Protein AF-A0A101WUS3-F1 (afdb_monomer_lite)

pLDDT: mean 81.71, std 12.36, range [48.66, 95.81]

Sequence (138 aa):
MLINSLIIALIIYVPYNVIQNIRYGKRCEALIRSQGLKKALYLVTLMCVPAYKVFKKPNNYSVAQALGEDGFEPVIRLGLDVEDPRELLGEWLSQGRISIDTPVLTSYHIPLIIPITIGLIIYIVAHINFVTILLASL

Foldseek 3Di:
DVVQLVVLCLVVQQVVQLVQCVVAVVQEVQLVPDDDPRNVVLSRFKHWDFQLVCVVCVVFKAFQWDQDPVGIHGHDDPDDDRDRSCVVVVVCVVVVVDDRRRITIIGGDDPSVVSVVVSVVCCVPVVDDVVVVVVVVD

Secondary structure (DSSP, 8-state):
-HHHHHHHHHHHHHHHHHHHHHHHGGG-HHHHH--HHHHHHHHHH-EEEEHHHHHHSGGGEEE-EEEETTEEEE----SS----HHHHHHHHHHTTS--TTSEEEEEE---THHHHHHHHHHHHHH---HHHHHHHT-

Structure (mmCIF, N/CA/C/O backbone):
data_AF-A0A101WUS3-F1
#
_entry.id   AF-A0A101WUS3-F1
#
loop_
_atom_site.group_PDB
_atom_site.id
_atom_site.type_symbol
_atom_site.label_atom_id
_atom_site.label_alt_id
_atom_site.label_comp_id
_atom_site.label_asym_id
_atom_site.label_entity_id
_atom_site.label_seq_id
_atom_site.pdbx_PDB_ins_code
_atom_site.Cartn_x
_atom_site.Cartn_y
_atom_site.Cartn_z
_atom_site.occupancy
_atom_site.B_iso_or_equiv
_atom_site.auth_seq_id
_atom_site.auth_comp_id
_atom_site.auth_asym_id
_atom_site.auth_atom_id
_atom_site.pdbx_PDB_model_num
ATOM 1 N N . MET A 1 1 ? 19.796 -9.730 -18.120 1.00 57.44 1 MET A N 1
ATOM 2 C CA . MET A 1 1 ? 18.382 -9.404 -18.422 1.00 57.44 1 MET A CA 1
ATOM 3 C C . MET A 1 1 ? 17.518 -9.361 -17.162 1.00 57.44 1 MET A C 1
ATOM 5 O O . MET A 1 1 ? 17.049 -8.284 -16.832 1.00 57.44 1 MET A O 1
ATOM 9 N N . LEU A 1 2 ? 17.387 -10.466 -16.409 1.00 65.31 2 LEU A N 1
ATOM 10 C CA . LEU A 1 2 ? 16.535 -10.534 -15.205 1.00 65.31 2 LEU A CA 1
ATOM 11 C C . LEU A 1 2 ? 16.923 -9.523 -14.107 1.00 65.31 2 LEU A C 1
ATOM 13 O O . LEU A 1 2 ? 16.058 -8.886 -13.517 1.00 65.31 2 LEU A O 1
ATOM 17 N N . ILE A 1 3 ? 18.228 -9.323 -13.888 1.00 69.94 3 ILE A N 1
ATOM 18 C CA . ILE A 1 3 ? 18.746 -8.344 -12.917 1.00 69.94 3 ILE A CA 1
ATOM 19 C C . ILE A 1 3 ? 18.361 -6.910 -13.312 1.00 69.94 3 ILE A C 1
ATOM 21 O O . ILE A 1 3 ? 17.912 -6.149 -12.463 1.00 69.94 3 ILE A O 1
ATOM 25 N N . ASN A 1 4 ? 18.448 -6.550 -14.599 1.00 66.94 4 ASN A N 1
ATOM 26 C CA . ASN A 1 4 ? 18.032 -5.222 -15.072 1.00 66.94 4 ASN A CA 1
ATOM 27 C C . ASN A 1 4 ? 16.534 -5.008 -14.847 1.00 66.94 4 ASN A C 1
ATOM 29 O O . ASN A 1 4 ? 16.129 -3.949 -14.382 1.00 66.94 4 ASN A O 1
ATOM 33 N N . SER A 1 5 ? 15.715 -6.025 -15.120 1.00 68.12 5 SER A N 1
ATOM 34 C CA . SER A 1 5 ? 14.276 -5.980 -14.857 1.00 68.12 5 SER A CA 1
ATOM 35 C C . SER A 1 5 ? 13.963 -5.834 -13.365 1.00 68.12 5 SER A C 1
ATOM 37 O O . SER A 1 5 ? 13.059 -5.083 -13.013 1.00 68.12 5 SER A O 1
ATOM 39 N N . LEU A 1 6 ? 14.724 -6.492 -12.483 1.00 72.94 6 LEU A N 1
ATOM 40 C CA . LEU A 1 6 ? 14.580 -6.358 -11.031 1.00 72.94 6 LEU A CA 1
ATOM 41 C C . LEU A 1 6 ? 14.959 -4.948 -10.551 1.00 72.94 6 LEU A C 1
ATOM 43 O O . LEU A 1 6 ? 14.228 -4.345 -9.771 1.00 72.94 6 LEU A O 1
ATOM 47 N N . ILE A 1 7 ? 16.065 -4.396 -11.056 1.00 74.94 7 ILE A N 1
ATOM 48 C CA . ILE A 1 7 ? 16.504 -3.028 -10.745 1.00 74.94 7 ILE A CA 1
ATOM 49 C C . ILE A 1 7 ? 15.455 -2.014 -11.216 1.00 74.94 7 ILE A C 1
ATOM 51 O O . ILE A 1 7 ? 15.062 -1.135 -10.456 1.00 74.94 7 ILE A O 1
ATOM 55 N N . ILE A 1 8 ? 14.941 -2.167 -12.437 1.00 74.12 8 ILE A N 1
ATOM 56 C CA . ILE A 1 8 ? 13.886 -1.299 -12.976 1.00 74.12 8 ILE A CA 1
ATOM 57 C C . ILE A 1 8 ? 12.599 -1.436 -12.165 1.00 74.12 8 ILE A C 1
ATOM 59 O O . ILE A 1 8 ? 11.948 -0.430 -11.892 1.00 74.12 8 ILE A O 1
ATOM 63 N N . ALA A 1 9 ? 12.248 -2.649 -11.729 1.00 74.50 9 ALA A N 1
ATOM 64 C CA . ALA A 1 9 ? 11.130 -2.843 -10.819 1.00 74.50 9 ALA A CA 1
ATOM 65 C C . ALA A 1 9 ? 11.340 -2.018 -9.542 1.00 74.50 9 ALA A C 1
ATOM 67 O O . ALA A 1 9 ? 10.480 -1.211 -9.215 1.00 74.50 9 ALA A O 1
ATOM 68 N N . LEU A 1 10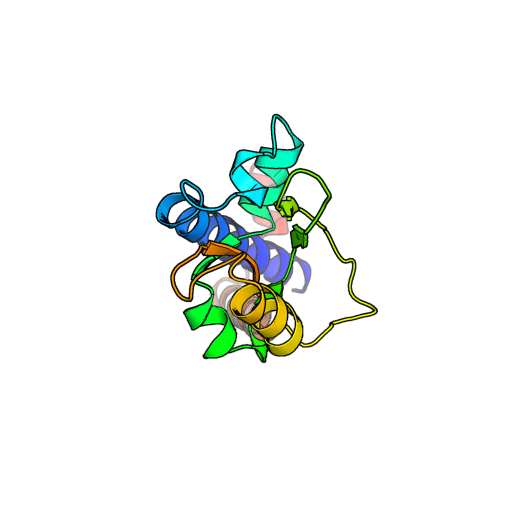 ? 12.492 -2.121 -8.875 1.00 78.62 10 LEU A N 1
ATOM 69 C CA . LEU A 1 10 ? 12.780 -1.334 -7.670 1.00 78.62 10 LEU A CA 1
ATOM 70 C C . LEU A 1 10 ? 12.695 0.183 -7.917 1.00 78.62 10 LEU A C 1
ATOM 72 O O . LEU A 1 10 ? 12.080 0.892 -7.120 1.00 78.62 10 LEU A O 1
ATOM 76 N N . ILE A 1 11 ? 13.233 0.669 -9.041 1.00 80.25 11 ILE A N 1
ATOM 77 C CA . ILE A 1 11 ? 13.187 2.088 -9.437 1.00 80.25 11 ILE A CA 1
ATOM 78 C C . ILE A 1 11 ? 11.752 2.570 -9.682 1.00 80.25 11 ILE A C 1
ATOM 80 O O . ILE A 1 11 ? 11.459 3.739 -9.463 1.00 80.25 11 ILE A O 1
ATOM 84 N N . ILE A 1 12 ? 10.842 1.702 -10.118 1.00 79.12 12 ILE A N 1
ATOM 85 C CA . ILE A 1 12 ? 9.435 2.068 -10.324 1.00 79.12 12 ILE A CA 1
ATOM 86 C C . ILE A 1 12 ? 8.648 1.950 -9.012 1.00 79.12 12 ILE A C 1
ATOM 88 O O . ILE A 1 12 ? 7.890 2.852 -8.652 1.00 79.12 12 ILE A O 1
ATOM 92 N N . TYR A 1 13 ? 8.832 0.847 -8.287 1.00 80.75 13 TYR A N 1
ATOM 93 C CA . TYR A 1 13 ? 8.049 0.498 -7.105 1.00 80.75 13 TYR A CA 1
ATOM 94 C C . TYR A 1 13 ? 8.330 1.417 -5.921 1.00 80.75 13 TYR A C 1
ATOM 96 O O . TYR A 1 13 ? 7.392 1.938 -5.319 1.00 80.75 13 TYR A O 1
ATOM 104 N N . VAL A 1 14 ? 9.606 1.641 -5.592 1.00 85.69 14 VAL A N 1
ATOM 105 C CA . VAL A 1 14 ? 9.974 2.390 -4.384 1.00 85.69 14 VAL A CA 1
ATOM 106 C C . VAL A 1 14 ? 9.486 3.842 -4.459 1.00 85.69 14 VAL A C 1
ATOM 108 O O . VAL A 1 14 ? 8.785 4.267 -3.539 1.00 85.69 14 VAL A O 1
ATOM 111 N N . PRO A 1 15 ? 9.736 4.612 -5.539 1.00 87.81 15 PRO A N 1
ATOM 112 C CA . PRO A 1 15 ? 9.231 5.979 -5.632 1.00 87.81 15 PRO A CA 1
ATOM 113 C C . PRO A 1 15 ? 7.706 6.044 -5.657 1.00 87.81 15 PRO A C 1
ATOM 115 O O . PRO A 1 15 ? 7.127 6.931 -5.033 1.00 87.81 15 PRO A O 1
ATOM 118 N N . TYR A 1 16 ? 7.041 5.102 -6.334 1.00 87.44 16 TYR A N 1
ATOM 119 C CA . TYR A 1 16 ? 5.581 5.058 -6.360 1.00 87.44 16 TYR A CA 1
ATOM 120 C C . TYR A 1 16 ? 4.994 4.863 -4.955 1.00 87.44 16 TYR A C 1
ATOM 122 O O . TYR A 1 16 ? 4.114 5.627 -4.549 1.00 87.44 16 TYR A O 1
ATOM 130 N N . ASN A 1 17 ? 5.529 3.910 -4.186 1.00 89.88 17 ASN A N 1
ATOM 131 C CA . ASN A 1 17 ? 5.133 3.675 -2.798 1.00 89.88 17 ASN A CA 1
ATOM 132 C C . ASN A 1 17 ? 5.362 4.923 -1.934 1.00 89.88 17 ASN A C 1
ATOM 134 O O . ASN A 1 17 ? 4.456 5.374 -1.228 1.00 89.88 17 ASN A O 1
ATOM 138 N N . VAL A 1 18 ? 6.538 5.545 -2.061 1.00 90.06 18 VAL A N 1
ATOM 139 C CA . VAL A 1 18 ? 6.892 6.771 -1.334 1.00 90.06 18 VAL A CA 1
ATOM 140 C C . VAL A 1 18 ? 5.926 7.915 -1.658 1.00 90.06 18 VAL A C 1
ATOM 142 O O . VAL A 1 18 ? 5.436 8.567 -0.738 1.00 90.06 18 VAL A O 1
ATOM 145 N N . ILE A 1 19 ? 5.576 8.139 -2.928 1.00 91.31 19 ILE A N 1
ATOM 146 C CA . ILE A 1 19 ? 4.627 9.191 -3.335 1.00 91.31 19 ILE A CA 1
ATOM 147 C C . ILE A 1 19 ? 3.245 8.965 -2.709 1.00 91.31 19 ILE A C 1
ATOM 149 O O . ILE A 1 19 ? 2.634 9.907 -2.193 1.00 91.31 19 ILE A O 1
ATOM 153 N N . GLN A 1 20 ? 2.741 7.729 -2.723 1.00 92.62 20 GLN A N 1
ATOM 154 C CA . GLN A 1 20 ? 1.454 7.407 -2.098 1.00 92.62 20 GLN A CA 1
ATOM 155 C C . GLN A 1 20 ? 1.505 7.624 -0.580 1.00 92.62 20 GLN A C 1
ATOM 157 O O . GLN A 1 20 ? 0.594 8.226 -0.008 1.00 92.62 20 GLN A O 1
ATOM 162 N N . ASN A 1 21 ? 2.603 7.231 0.067 1.00 93.00 21 ASN A N 1
ATOM 163 C CA . ASN A 1 21 ? 2.812 7.438 1.498 1.00 93.00 21 ASN A CA 1
ATOM 164 C C . ASN A 1 21 ? 2.956 8.917 1.880 1.00 93.00 21 ASN A C 1
ATOM 166 O O . ASN A 1 21 ? 2.442 9.326 2.918 1.00 93.00 21 ASN A O 1
ATOM 170 N N . ILE A 1 22 ? 3.564 9.753 1.037 1.00 92.19 22 ILE A N 1
ATOM 171 C CA . ILE A 1 22 ? 3.580 11.209 1.242 1.00 92.19 22 ILE A CA 1
ATOM 172 C C . ILE A 1 22 ? 2.150 11.766 1.199 1.00 92.19 22 ILE A C 1
ATOM 174 O O . ILE A 1 22 ? 1.791 12.625 2.007 1.00 92.19 22 ILE A O 1
ATOM 178 N N . ARG A 1 23 ? 1.318 11.262 0.281 1.00 94.19 23 ARG A N 1
ATOM 179 C CA . ARG A 1 23 ? -0.048 11.754 0.071 1.00 94.19 23 ARG A CA 1
ATOM 180 C C . ARG A 1 23 ? -1.031 11.310 1.152 1.00 94.19 23 ARG A C 1
ATOM 182 O O . ARG A 1 23 ? -1.852 12.113 1.588 1.00 94.19 23 ARG A O 1
ATOM 189 N N . TYR A 1 24 ? -0.967 10.047 1.563 1.00 94.44 24 TYR A N 1
ATOM 190 C CA . TYR A 1 24 ? -1.977 9.425 2.425 1.00 94.44 24 TYR A CA 1
ATOM 191 C C . TYR A 1 24 ? -1.427 8.901 3.756 1.00 94.44 24 TYR A C 1
ATOM 193 O O . TYR A 1 24 ? -2.196 8.688 4.691 1.00 94.44 24 TYR A O 1
ATOM 201 N N . GLY A 1 25 ? -0.110 8.739 3.889 1.00 89.62 25 GLY A N 1
ATOM 202 C CA . GLY A 1 25 ? 0.522 8.110 5.052 1.00 89.62 25 GLY A CA 1
ATOM 203 C C . GLY A 1 25 ? 0.291 8.848 6.370 1.00 89.62 25 GLY A C 1
ATOM 204 O O . GLY A 1 25 ? 0.206 8.211 7.413 1.00 89.62 25 GLY A O 1
ATOM 205 N N . LYS A 1 26 ? 0.083 10.173 6.341 1.00 90.75 26 LYS A N 1
ATOM 206 C CA . LYS A 1 26 ? -0.261 10.968 7.540 1.00 90.75 26 LYS A CA 1
ATOM 207 C C . LYS A 1 26 ? -1.621 10.621 8.156 1.00 90.75 26 LYS A C 1
ATOM 209 O O . LYS A 1 26 ? -1.884 11.039 9.275 1.00 90.75 26 LYS A O 1
ATOM 214 N N . ARG A 1 27 ? -2.492 9.926 7.421 1.00 92.94 27 ARG A N 1
ATOM 215 C CA . ARG A 1 27 ? -3.831 9.494 7.864 1.00 92.94 27 ARG A CA 1
ATOM 216 C C . ARG A 1 27 ? -3.949 7.967 7.940 1.00 92.94 27 ARG A C 1
ATOM 218 O O . ARG A 1 27 ? -5.042 7.446 8.103 1.00 92.94 27 ARG A O 1
ATOM 225 N N . CYS A 1 28 ? -2.837 7.264 7.762 1.00 93.81 28 CYS A N 1
ATOM 226 C CA . CYS A 1 28 ? -2.772 5.814 7.699 1.00 93.81 28 CYS A CA 1
ATOM 227 C C . CYS A 1 28 ? -2.288 5.292 9.050 1.00 93.81 28 CYS A C 1
ATOM 229 O O . CYS A 1 28 ? -1.095 5.344 9.348 1.00 93.81 28 CYS A O 1
ATOM 231 N N . GLU A 1 29 ? -3.221 4.836 9.878 1.00 92.56 29 GLU A N 1
ATOM 232 C CA . GLU A 1 29 ? -2.971 4.492 11.281 1.00 92.56 29 GLU A CA 1
ATOM 233 C C . GLU A 1 29 ? -1.835 3.470 11.449 1.00 92.56 29 GLU A C 1
ATOM 235 O O . GLU A 1 29 ? -0.871 3.736 12.172 1.00 92.56 29 GLU A O 1
ATOM 240 N N . ALA A 1 30 ? -1.869 2.383 10.670 1.00 90.94 30 ALA A N 1
ATOM 241 C CA . ALA A 1 30 ? -0.834 1.348 10.676 1.00 90.94 30 ALA A CA 1
ATOM 242 C C . ALA A 1 30 ? 0.577 1.913 10.434 1.00 90.94 30 ALA A C 1
ATOM 244 O O . ALA A 1 30 ? 1.543 1.543 11.104 1.00 90.94 30 ALA A O 1
ATOM 245 N N . LEU A 1 31 ? 0.715 2.856 9.497 1.00 91.00 31 LEU A N 1
ATOM 246 C CA . LEU A 1 31 ? 2.008 3.456 9.176 1.00 91.00 31 LEU A CA 1
ATOM 247 C C . LEU A 1 31 ? 2.458 4.468 10.239 1.00 91.00 31 LEU A C 1
ATOM 249 O O . LEU A 1 31 ? 3.652 4.555 10.534 1.00 91.00 31 LEU A O 1
ATOM 253 N N . ILE A 1 32 ? 1.529 5.228 10.826 1.00 91.00 32 ILE A N 1
ATOM 254 C CA . ILE A 1 32 ? 1.824 6.210 11.883 1.00 91.00 32 ILE A CA 1
ATOM 255 C C . ILE A 1 32 ? 2.383 5.513 13.124 1.00 91.00 32 ILE A C 1
ATOM 257 O O . ILE A 1 32 ? 3.353 6.003 13.705 1.00 91.00 32 ILE A O 1
ATOM 261 N N . ARG A 1 33 ? 1.810 4.359 13.480 1.00 86.81 33 ARG A N 1
ATOM 262 C CA . ARG A 1 33 ? 2.211 3.539 14.630 1.00 86.81 33 ARG A CA 1
ATOM 263 C C . ARG A 1 33 ? 3.600 2.917 14.470 1.00 86.81 33 ARG A C 1
ATOM 265 O O . ARG A 1 33 ? 4.286 2.660 15.455 1.00 86.81 33 ARG A O 1
ATOM 272 N N . SER A 1 34 ? 4.056 2.713 13.235 1.00 86.25 34 SER A N 1
ATOM 273 C CA . SER A 1 34 ? 5.408 2.215 12.975 1.00 86.25 34 SER A CA 1
ATOM 274 C C . SER A 1 34 ? 6.484 3.269 13.279 1.00 86.25 34 SER A C 1
ATOM 276 O O . SER A 1 34 ? 6.329 4.454 12.971 1.00 86.25 34 SER A O 1
ATOM 278 N N . GLN A 1 35 ? 7.613 2.840 13.854 1.00 85.75 35 GLN A N 1
ATOM 279 C CA . GLN A 1 35 ? 8.745 3.713 14.186 1.00 85.75 35 GLN A CA 1
ATOM 280 C C . GLN A 1 35 ? 10.094 3.137 13.733 1.00 85.75 35 GLN A C 1
ATOM 282 O O . GLN A 1 35 ? 10.225 1.945 13.439 1.00 85.75 35 GLN A O 1
ATOM 287 N N . GLY A 1 36 ? 11.099 4.015 13.658 1.00 88.75 36 GLY A N 1
ATOM 288 C CA . GLY A 1 36 ? 12.485 3.662 13.350 1.00 88.75 36 GLY A CA 1
ATOM 289 C C . GLY A 1 36 ? 12.659 2.958 12.001 1.00 88.75 36 GLY A C 1
ATOM 290 O O . GLY A 1 36 ? 12.024 3.309 11.005 1.00 88.75 36 GLY A O 1
ATOM 291 N N . LEU A 1 37 ? 13.518 1.936 11.980 1.00 86.62 37 LEU A N 1
ATOM 292 C CA . LEU A 1 37 ? 13.868 1.185 10.771 1.00 86.62 37 LEU A CA 1
ATOM 293 C C . LEU A 1 37 ? 12.658 0.483 10.131 1.00 86.62 37 LEU A C 1
ATOM 295 O O . LEU A 1 37 ? 12.552 0.430 8.908 1.00 86.62 37 LEU A O 1
ATOM 299 N N . LYS A 1 38 ? 11.709 -0.004 10.944 1.00 85.25 38 LYS A N 1
ATOM 300 C CA . LYS A 1 38 ? 10.488 -0.663 10.449 1.00 85.25 38 LYS A CA 1
ATOM 301 C C . LYS A 1 38 ? 9.636 0.297 9.620 1.00 85.25 38 LYS A C 1
ATOM 303 O O . LYS A 1 38 ? 9.164 -0.071 8.551 1.00 85.25 38 LYS A O 1
ATOM 308 N N . LYS A 1 39 ? 9.504 1.549 10.070 1.00 88.12 39 LYS A N 1
ATOM 309 C CA . LYS A 1 39 ? 8.791 2.591 9.321 1.00 88.12 39 LYS A CA 1
ATOM 310 C C . LYS A 1 39 ? 9.444 2.862 7.971 1.00 88.12 39 LYS A C 1
ATOM 312 O O . LYS A 1 39 ? 8.745 2.948 6.968 1.00 88.12 39 LYS A O 1
ATOM 317 N N . ALA A 1 40 ? 10.772 2.976 7.943 1.00 87.00 40 ALA A N 1
ATOM 318 C CA . ALA A 1 40 ? 11.510 3.177 6.699 1.00 87.00 40 ALA A CA 1
ATOM 319 C C . ALA A 1 40 ? 11.285 2.014 5.722 1.00 87.00 40 ALA A C 1
ATOM 321 O O . ALA A 1 40 ? 11.004 2.253 4.551 1.00 87.00 40 ALA A O 1
ATOM 322 N N . LEU A 1 41 ? 11.318 0.771 6.218 1.00 87.31 41 LEU A N 1
ATOM 323 C CA . LEU A 1 41 ? 11.018 -0.412 5.416 1.00 87.31 41 LEU A CA 1
ATOM 324 C C . LEU A 1 41 ? 9.594 -0.359 4.845 1.00 87.31 41 LEU A C 1
ATOM 326 O O . LEU A 1 41 ? 9.419 -0.512 3.642 1.00 87.31 41 LEU A O 1
ATOM 330 N N . TYR A 1 42 ? 8.583 -0.080 5.671 1.00 89.31 42 TYR A N 1
ATOM 331 C CA . TYR A 1 42 ? 7.196 0.006 5.205 1.00 89.31 42 TYR A CA 1
ATOM 332 C C . TYR A 1 42 ? 6.970 1.142 4.209 1.00 89.31 42 TYR A C 1
ATOM 334 O O . TYR A 1 42 ? 6.176 0.984 3.29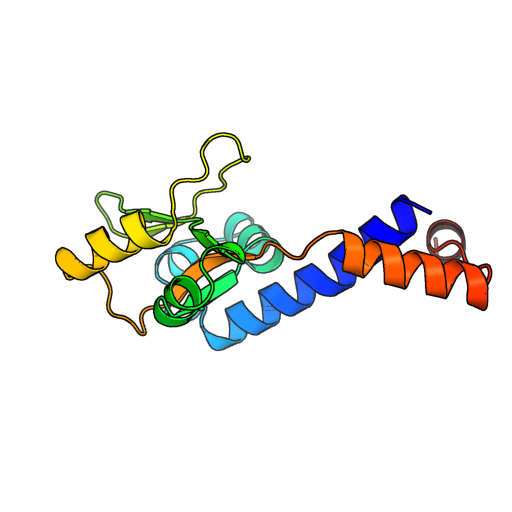1 1.00 89.31 42 TYR A O 1
ATOM 342 N N . LEU A 1 43 ? 7.688 2.261 4.336 1.00 88.50 43 LEU A N 1
ATOM 343 C CA . LEU A 1 43 ? 7.590 3.366 3.383 1.00 88.50 43 LEU A CA 1
ATOM 344 C C . LEU A 1 43 ? 8.061 2.991 1.974 1.00 88.50 43 LEU A C 1
ATOM 346 O O . LEU A 1 43 ? 7.557 3.563 1.005 1.00 88.50 43 LEU A O 1
ATOM 350 N N . VAL A 1 44 ? 9.022 2.068 1.865 1.00 87.06 44 VAL A N 1
ATOM 351 C CA . VAL A 1 44 ? 9.576 1.633 0.576 1.00 87.06 44 VAL A CA 1
ATOM 352 C C . VAL A 1 44 ? 8.880 0.389 0.026 1.00 87.06 44 VAL A C 1
ATOM 354 O O . VAL A 1 44 ? 8.759 0.261 -1.192 1.00 87.06 44 VAL A O 1
ATOM 357 N N . THR A 1 45 ? 8.384 -0.510 0.882 1.00 85.50 45 THR A N 1
ATOM 358 C CA . THR A 1 45 ? 7.756 -1.774 0.455 1.00 85.50 45 THR A CA 1
ATOM 359 C C . THR A 1 45 ? 6.236 -1.708 0.338 1.00 85.50 45 THR A C 1
ATOM 361 O O . THR A 1 45 ? 5.665 -2.415 -0.491 1.00 85.50 45 THR A O 1
ATOM 364 N N . LEU A 1 46 ? 5.580 -0.867 1.138 1.00 90.62 46 LEU A N 1
ATOM 365 C CA . LEU A 1 46 ? 4.126 -0.759 1.232 1.00 90.62 46 LEU A CA 1
ATOM 366 C C . LEU A 1 46 ? 3.672 0.666 0.923 1.00 90.62 46 LEU A C 1
ATOM 368 O O . LEU A 1 46 ? 4.456 1.614 0.903 1.00 90.62 46 LEU A O 1
ATOM 372 N N . MET A 1 47 ? 2.375 0.830 0.696 1.00 92.75 47 MET A N 1
ATOM 373 C CA . MET A 1 47 ? 1.774 2.130 0.443 1.00 92.75 47 MET A CA 1
ATOM 374 C C . MET A 1 47 ? 0.406 2.274 1.098 1.00 92.75 47 MET A C 1
ATOM 376 O O . MET A 1 47 ? -0.397 1.341 1.125 1.00 92.75 47 MET A O 1
ATOM 380 N N . CYS A 1 48 ? 0.113 3.478 1.572 1.00 94.62 48 CYS A N 1
ATOM 381 C CA . CYS A 1 48 ? -1.211 3.829 2.056 1.00 94.62 48 CYS A CA 1
ATOM 382 C C . CYS A 1 48 ? -2.082 4.355 0.913 1.00 94.62 48 CYS A C 1
ATOM 384 O O . CYS A 1 48 ? -1.707 5.296 0.210 1.00 94.62 48 CYS A O 1
ATOM 386 N N . VAL A 1 49 ? -3.268 3.774 0.747 1.00 94.56 49 VAL A N 1
ATOM 387 C CA . VAL A 1 49 ? -4.265 4.202 -0.242 1.00 94.56 49 VAL A CA 1
ATOM 388 C C . VAL A 1 49 ? -5.661 4.211 0.381 1.00 94.56 49 VAL A C 1
ATOM 390 O O . VAL A 1 49 ? -5.938 3.377 1.234 1.00 94.56 49 VAL A O 1
ATOM 393 N N . PRO A 1 50 ? -6.564 5.122 -0.021 1.00 95.75 50 PRO A N 1
ATOM 394 C CA . PRO A 1 50 ? -7.945 5.107 0.462 1.00 95.75 50 PRO A CA 1
ATOM 395 C C . PRO A 1 50 ? -8.647 3.778 0.166 1.00 95.75 50 PRO A C 1
ATOM 397 O O . PRO A 1 50 ? -8.486 3.239 -0.936 1.00 95.75 50 PRO A O 1
ATOM 400 N N . ALA A 1 51 ? -9.473 3.299 1.099 1.00 94.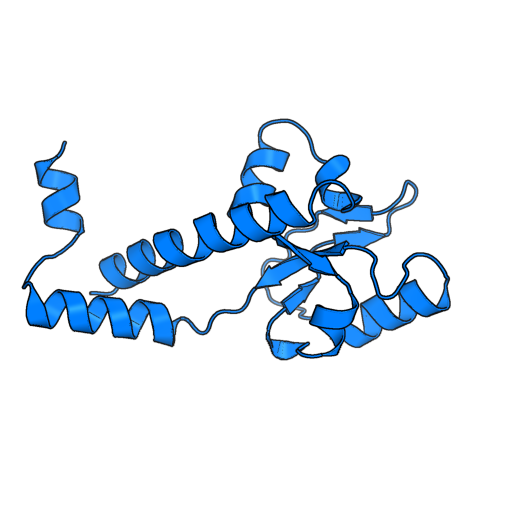12 51 ALA A N 1
ATOM 401 C CA . ALA A 1 51 ? -10.204 2.038 0.965 1.00 94.12 51 ALA A CA 1
ATOM 402 C C . ALA A 1 51 ? -11.012 1.951 -0.346 1.00 94.12 51 ALA A C 1
ATOM 404 O O . ALA A 1 51 ? -10.986 0.919 -1.017 1.00 94.12 51 ALA A O 1
ATOM 405 N N . TYR A 1 52 ? -11.635 3.045 -0.805 1.00 94.31 52 TYR A N 1
ATOM 406 C CA . TYR A 1 52 ? -12.378 3.065 -2.074 1.00 94.31 52 TYR A CA 1
ATOM 407 C C . TYR A 1 52 ? -11.535 2.650 -3.292 1.00 94.31 52 TYR A C 1
ATOM 409 O O . TYR A 1 52 ? -12.062 2.068 -4.242 1.00 94.31 52 TYR A O 1
ATOM 417 N N . LYS A 1 53 ? -10.223 2.945 -3.306 1.00 93.38 53 LYS A N 1
ATOM 418 C CA . LYS A 1 53 ? -9.341 2.542 -4.416 1.00 93.38 53 LYS A CA 1
ATOM 419 C C . LYS A 1 53 ? -9.137 1.037 -4.427 1.00 93.38 53 LYS A C 1
ATOM 421 O O . LYS A 1 53 ? -9.112 0.449 -5.508 1.00 93.38 53 LYS A O 1
ATOM 426 N N . VAL A 1 54 ? -9.028 0.446 -3.239 1.00 92.25 54 VAL A N 1
ATOM 427 C CA . VAL A 1 54 ? -8.906 -0.999 -3.060 1.00 92.25 54 VAL A CA 1
ATOM 428 C C . VAL A 1 54 ? -10.187 -1.683 -3.529 1.00 92.25 54 VAL A C 1
ATOM 430 O O . VAL A 1 54 ? -10.114 -2.550 -4.390 1.00 92.25 54 VAL A O 1
ATOM 433 N N . PHE A 1 55 ? -11.363 -1.202 -3.111 1.00 91.06 55 PHE A N 1
ATOM 434 C CA . PHE A 1 55 ? -12.648 -1.727 -3.596 1.00 91.06 55 PHE A CA 1
ATOM 435 C C . PHE A 1 55 ? -12.820 -1.624 -5.113 1.00 91.06 55 PHE A C 1
ATOM 437 O O . PHE A 1 55 ? -13.373 -2.527 -5.737 1.00 91.06 55 PHE A O 1
ATOM 444 N N . LYS A 1 56 ? -12.340 -0.535 -5.724 1.00 92.12 56 LYS A N 1
ATOM 445 C CA . LYS A 1 56 ? -12.451 -0.323 -7.173 1.00 92.12 56 LYS A CA 1
ATOM 446 C C . LYS A 1 56 ? -11.535 -1.243 -7.986 1.00 92.12 56 LYS A C 1
ATOM 448 O O . LYS A 1 56 ? -11.860 -1.552 -9.130 1.00 92.12 56 LYS A O 1
ATOM 453 N N . LYS A 1 57 ? -10.371 -1.621 -7.451 1.00 89.25 57 LYS A N 1
ATOM 454 C CA . LYS A 1 57 ? -9.374 -2.453 -8.148 1.00 89.25 57 LYS A CA 1
ATOM 455 C C . LYS A 1 57 ? -8.767 -3.499 -7.203 1.00 89.25 57 LYS A C 1
ATOM 457 O O . LYS A 1 57 ? -7.556 -3.472 -6.994 1.00 89.25 57 LYS A O 1
ATOM 462 N N . PRO A 1 58 ? -9.567 -4.423 -6.655 1.00 86.25 58 PRO A N 1
ATOM 463 C CA . PRO A 1 58 ? -9.135 -5.320 -5.581 1.00 86.25 58 PRO A CA 1
ATOM 464 C C . PRO A 1 58 ? -7.937 -6.180 -5.986 1.00 86.25 58 PRO A C 1
ATOM 466 O O . PRO A 1 58 ? -6.982 -6.285 -5.233 1.00 86.25 58 PRO A O 1
ATOM 469 N N . ASN A 1 59 ? -7.906 -6.654 -7.233 1.00 84.50 59 ASN A N 1
ATOM 470 C CA . ASN A 1 59 ? -6.816 -7.479 -7.767 1.00 84.50 59 ASN A CA 1
ATOM 471 C C . ASN A 1 59 ? -5.455 -6.762 -7.814 1.00 84.50 59 ASN A C 1
ATOM 473 O O . ASN A 1 59 ? -4.416 -7.409 -7.921 1.00 84.50 59 ASN A O 1
ATOM 477 N N . ASN A 1 60 ? -5.441 -5.428 -7.756 1.00 85.50 60 ASN A N 1
ATOM 478 C CA . ASN A 1 60 ? -4.205 -4.657 -7.808 1.00 85.50 60 ASN A CA 1
ATOM 479 C C . ASN A 1 60 ? -3.595 -4.428 -6.420 1.00 85.50 60 ASN A C 1
ATOM 481 O O . ASN A 1 60 ? -2.474 -3.931 -6.337 1.00 85.50 60 ASN A O 1
ATOM 485 N N . TYR A 1 61 ? -4.313 -4.745 -5.344 1.00 87.56 61 TYR A N 1
ATOM 486 C CA . TYR A 1 61 ? -3.891 -4.439 -3.983 1.00 87.56 61 TYR A CA 1
ATOM 487 C C . TYR A 1 61 ? -3.941 -5.693 -3.111 1.00 87.56 61 TYR A C 1
ATOM 489 O O . TYR A 1 61 ? -4.838 -6.514 -3.249 1.00 87.56 61 TYR A O 1
ATOM 497 N N . SER A 1 62 ? -3.005 -5.813 -2.175 1.00 88.00 62 SER A N 1
ATOM 498 C CA . SER A 1 62 ? -3.146 -6.698 -1.016 1.00 88.00 62 SER A CA 1
ATOM 499 C C . SER A 1 62 ? -3.196 -5.842 0.231 1.00 88.00 62 SER A C 1
ATOM 501 O O . SER A 1 62 ? -2.354 -4.957 0.388 1.00 88.00 62 SER A O 1
ATOM 503 N N . VAL A 1 63 ? -4.136 -6.097 1.138 1.00 90.25 63 VAL A N 1
ATOM 504 C CA . VAL A 1 63 ? -4.127 -5.425 2.443 1.00 90.25 63 VAL A CA 1
ATOM 505 C C . VAL A 1 63 ? -2.930 -5.935 3.248 1.00 90.25 63 VAL A C 1
ATOM 507 O O . VAL A 1 63 ? -2.689 -7.136 3.334 1.00 90.25 63 VAL A O 1
ATOM 510 N N . ALA A 1 64 ? -2.149 -5.002 3.789 1.00 90.06 64 ALA A N 1
ATOM 511 C CA . ALA A 1 64 ? -0.904 -5.255 4.518 1.00 90.06 64 ALA A CA 1
ATOM 512 C C . ALA A 1 64 ? -0.980 -4.700 5.950 1.00 90.06 64 ALA A C 1
ATOM 514 O O . ALA A 1 64 ? -0.002 -4.196 6.503 1.00 90.06 64 ALA A O 1
ATOM 515 N N . GLN A 1 65 ? -2.174 -4.751 6.538 1.00 91.25 65 GLN A N 1
ATOM 516 C CA . GLN A 1 65 ? -2.434 -4.389 7.925 1.00 91.25 65 GLN A CA 1
ATOM 517 C C . GLN A 1 65 ? -3.454 -5.344 8.538 1.00 91.25 65 GLN A C 1
ATOM 519 O O . GLN A 1 65 ? -4.247 -5.950 7.819 1.00 91.25 65 GLN A O 1
ATOM 524 N N . ALA A 1 66 ? -3.444 -5.442 9.859 1.00 90.19 66 ALA A N 1
ATOM 525 C CA . ALA A 1 66 ? -4.450 -6.147 10.640 1.00 90.19 66 ALA A CA 1
ATOM 526 C C . ALA A 1 66 ? -4.994 -5.230 11.737 1.00 90.19 66 ALA A C 1
ATOM 528 O O . ALA A 1 66 ? -4.339 -4.260 12.125 1.00 90.19 66 ALA A O 1
ATOM 529 N N . LEU A 1 67 ? -6.198 -5.537 12.214 1.00 89.62 67 LEU A N 1
ATOM 530 C CA . LEU A 1 67 ? -6.793 -4.885 13.374 1.00 89.62 67 LEU A CA 1
ATOM 531 C C . LEU A 1 67 ? -6.363 -5.649 14.635 1.00 89.62 67 LEU A C 1
ATOM 533 O O . LEU A 1 67 ? -6.755 -6.800 14.812 1.00 89.62 67 LEU A O 1
ATOM 537 N N . GLY A 1 68 ? -5.532 -5.027 15.469 1.00 85.25 68 GLY A N 1
ATOM 538 C CA . GLY A 1 68 ? -5.161 -5.524 16.794 1.00 85.25 68 GLY A CA 1
ATOM 539 C C . GLY A 1 68 ? -5.997 -4.883 17.906 1.00 85.25 68 GLY A C 1
ATOM 540 O O . GLY A 1 68 ? -6.894 -4.082 17.641 1.00 85.25 68 GLY A O 1
ATOM 541 N N . GLU A 1 69 ? -5.676 -5.207 19.161 1.00 83.06 69 GLU A N 1
ATOM 542 C CA . GLU A 1 69 ? -6.378 -4.680 20.348 1.00 83.06 69 GLU A CA 1
ATOM 543 C C . GLU A 1 69 ? -6.305 -3.149 20.446 1.00 83.06 69 GLU A C 1
ATOM 545 O O . GLU A 1 69 ? -7.286 -2.488 20.779 1.00 83.06 69 GLU A O 1
ATOM 550 N N . ASP A 1 70 ? -5.161 -2.583 20.067 1.00 83.50 70 ASP A N 1
ATOM 551 C CA . ASP A 1 70 ? -4.885 -1.152 20.170 1.00 83.50 70 ASP A CA 1
ATOM 552 C C . ASP A 1 70 ? -5.075 -0.391 18.841 1.00 83.50 70 ASP A C 1
ATOM 554 O O . ASP A 1 70 ? -4.627 0.754 18.724 1.00 83.50 70 ASP A O 1
ATOM 558 N N . GLY A 1 71 ? -5.646 -1.026 17.813 1.00 88.81 71 GLY A N 1
ATOM 559 C CA . GLY A 1 71 ? -5.853 -0.422 16.492 1.00 88.81 71 GLY A CA 1
ATOM 560 C C . GLY A 1 71 ? -5.097 -1.111 15.357 1.00 88.81 71 GLY A C 1
ATOM 561 O O . GLY A 1 71 ? -4.748 -2.289 15.438 1.00 88.81 71 GLY A O 1
ATOM 562 N N . PHE A 1 72 ? -4.886 -0.395 14.253 1.00 92.56 72 PHE A N 1
ATOM 563 C CA . PHE A 1 72 ? -4.310 -0.989 13.044 1.00 92.56 72 PHE A CA 1
ATOM 564 C C . PHE A 1 72 ? -2.787 -1.121 13.116 1.00 92.56 72 PHE A C 1
ATOM 566 O O . PHE A 1 72 ? -2.075 -0.157 13.404 1.00 92.56 72 PHE A O 1
ATOM 573 N N . GLU A 1 73 ? -2.276 -2.298 12.752 1.00 90.94 73 GLU A N 1
ATOM 574 C CA . GLU A 1 73 ? -0.844 -2.598 12.733 1.00 90.94 73 GLU A CA 1
ATOM 575 C C . GLU A 1 73 ? -0.379 -3.131 11.370 1.00 90.94 73 GLU A C 1
ATOM 577 O O . GLU A 1 73 ? -1.120 -3.871 10.716 1.00 90.94 73 GLU A O 1
ATOM 582 N N . PRO A 1 74 ? 0.838 -2.780 10.908 1.00 89.06 74 PRO A N 1
ATOM 583 C CA . PRO A 1 74 ? 1.389 -3.307 9.662 1.00 89.06 74 PRO A CA 1
ATOM 584 C C . PRO A 1 74 ? 1.648 -4.810 9.739 1.00 89.06 74 PRO A C 1
ATOM 586 O O . PRO A 1 74 ? 2.250 -5.291 10.697 1.00 89.06 74 PRO A O 1
ATOM 589 N N . VAL A 1 75 ? 1.305 -5.531 8.674 1.00 86.88 75 VAL A N 1
ATOM 590 C CA . VAL A 1 75 ? 1.585 -6.962 8.531 1.00 86.88 75 VAL A CA 1
ATOM 591 C C . VAL A 1 75 ? 2.207 -7.219 7.164 1.00 86.88 75 VAL A C 1
ATOM 593 O O . VAL A 1 75 ? 1.615 -6.911 6.130 1.00 86.88 75 VAL A O 1
ATOM 596 N N . ILE A 1 76 ? 3.400 -7.817 7.145 1.00 73.88 76 ILE A N 1
ATOM 597 C CA . ILE A 1 76 ? 4.004 -8.334 5.912 1.00 73.88 76 ILE A CA 1
ATOM 598 C C . ILE A 1 76 ? 3.528 -9.775 5.742 1.00 73.88 76 ILE A C 1
ATOM 600 O O . ILE A 1 76 ? 4.019 -10.675 6.421 1.00 73.88 76 ILE A O 1
ATOM 604 N N . ARG A 1 77 ? 2.582 -10.005 4.829 1.00 65.19 77 ARG A N 1
ATOM 605 C CA . ARG A 1 77 ? 2.199 -11.362 4.426 1.00 65.19 77 ARG A CA 1
ATOM 606 C C . ARG A 1 77 ? 3.075 -11.804 3.255 1.00 65.19 77 ARG A C 1
ATOM 608 O O . ARG A 1 77 ? 2.997 -11.243 2.164 1.00 65.19 77 ARG A O 1
ATOM 615 N N . LEU A 1 78 ? 3.918 -12.810 3.486 1.00 56.66 78 LEU A N 1
ATOM 616 C CA . LEU A 1 78 ? 4.701 -13.482 2.445 1.00 56.66 78 LEU A CA 1
ATOM 617 C C . LEU A 1 78 ? 3.804 -14.519 1.745 1.00 56.66 78 LEU A C 1
ATOM 619 O O . LEU A 1 78 ? 3.906 -15.712 1.990 1.00 56.66 78 LEU A O 1
ATOM 623 N N . GLY A 1 79 ? 2.866 -13.997 0.949 1.00 52.88 79 GLY A N 1
ATOM 624 C CA . GLY A 1 79 ? 1.997 -14.655 -0.037 1.00 52.88 79 GLY A CA 1
ATOM 625 C C . GLY A 1 79 ? 1.860 -16.180 -0.030 1.00 52.88 79 GLY A C 1
ATOM 626 O O . GLY A 1 79 ? 2.432 -16.832 -0.899 1.00 52.88 79 GLY A O 1
ATOM 627 N N . LEU A 1 80 ? 0.990 -16.707 0.836 1.00 48.66 80 LEU A N 1
ATOM 628 C CA . LEU A 1 80 ? 0.330 -18.004 0.617 1.00 48.66 80 LEU A CA 1
ATOM 629 C C . LEU A 1 80 ? -1.193 -17.935 0.835 1.00 48.66 80 LEU A C 1
ATOM 631 O O . LEU A 1 80 ? -1.911 -18.611 0.110 1.00 48.66 80 LEU A O 1
ATOM 635 N N . ASP A 1 81 ? -1.681 -17.026 1.689 1.00 52.84 81 ASP A N 1
ATOM 636 C CA . ASP A 1 81 ? -3.115 -16.742 1.853 1.00 52.84 81 ASP A CA 1
ATOM 637 C C . ASP A 1 81 ? -3.424 -15.277 1.519 1.00 52.84 81 ASP A C 1
ATOM 639 O O . ASP A 1 81 ? -3.207 -14.359 2.320 1.00 52.84 81 ASP A O 1
ATOM 643 N N . VAL A 1 82 ? -3.895 -15.056 0.290 1.00 59.66 82 VAL A N 1
ATOM 644 C CA . VAL A 1 82 ? -4.390 -13.757 -0.177 1.00 59.66 82 VAL A CA 1
ATOM 645 C C . VAL A 1 82 ? -5.899 -13.735 0.053 1.00 59.66 82 VAL A C 1
ATOM 647 O O . VAL A 1 82 ? -6.672 -14.068 -0.840 1.00 59.66 82 VAL A O 1
ATOM 650 N N . GLU A 1 83 ? -6.321 -13.395 1.271 1.00 68.12 83 GLU A N 1
ATOM 651 C CA . GLU A 1 83 ? -7.728 -13.070 1.547 1.00 68.12 83 GLU A CA 1
ATOM 652 C C . GLU A 1 83 ? -8.182 -11.942 0.605 1.00 68.12 83 GLU A C 1
ATOM 654 O O . GLU A 1 83 ? -7.413 -11.005 0.350 1.00 68.12 83 GLU A O 1
ATOM 659 N N . ASP A 1 84 ? -9.409 -12.023 0.066 1.00 80.19 84 ASP A N 1
ATOM 660 C CA . ASP A 1 84 ? -9.934 -10.967 -0.805 1.00 80.19 84 ASP A CA 1
ATOM 661 C C . ASP A 1 84 ? -9.954 -9.657 -0.001 1.00 80.19 84 ASP A C 1
ATOM 663 O O . ASP A 1 84 ? -10.665 -9.553 1.007 1.00 80.19 84 ASP A O 1
ATOM 667 N N . PRO A 1 85 ? -9.204 -8.621 -0.423 1.00 82.56 85 PRO A N 1
ATOM 668 C CA . PRO A 1 85 ? -9.131 -7.371 0.318 1.00 82.56 85 PRO A CA 1
ATOM 669 C C . PRO A 1 85 ? -10.505 -6.704 0.470 1.00 82.56 85 PRO A C 1
ATOM 671 O O . PRO A 1 85 ? -10.682 -5.874 1.357 1.00 82.56 85 PRO A O 1
ATOM 674 N N . ARG A 1 86 ? -11.495 -7.048 -0.364 1.00 84.75 86 ARG A N 1
ATOM 675 C CA . ARG A 1 86 ? -12.867 -6.540 -0.244 1.00 84.75 86 ARG A CA 1
ATOM 676 C C . ARG A 1 86 ? -13.614 -7.126 0.937 1.00 84.75 86 ARG A C 1
ATOM 678 O O . ARG A 1 86 ? -14.362 -6.384 1.564 1.00 84.75 86 ARG A O 1
ATOM 685 N N . GLU A 1 87 ? -13.442 -8.413 1.219 1.00 88.88 87 GLU A N 1
ATOM 686 C CA . GLU A 1 87 ? -14.121 -9.064 2.343 1.00 88.88 87 GLU A CA 1
ATOM 687 C C . GLU A 1 87 ? -13.618 -8.461 3.652 1.00 88.88 87 GLU A C 1
ATOM 689 O O . GLU A 1 87 ? -14.407 -7.937 4.437 1.00 88.88 87 GLU A O 1
ATOM 694 N N . LEU A 1 88 ? -12.293 -8.385 3.800 1.00 89.69 88 LEU A N 1
ATOM 695 C CA . LEU A 1 88 ? -11.642 -7.811 4.975 1.00 89.69 88 LEU A CA 1
ATOM 696 C C . LEU A 1 88 ? -12.006 -6.330 5.188 1.00 89.69 88 LEU A C 1
ATOM 698 O O . LEU A 1 88 ? -1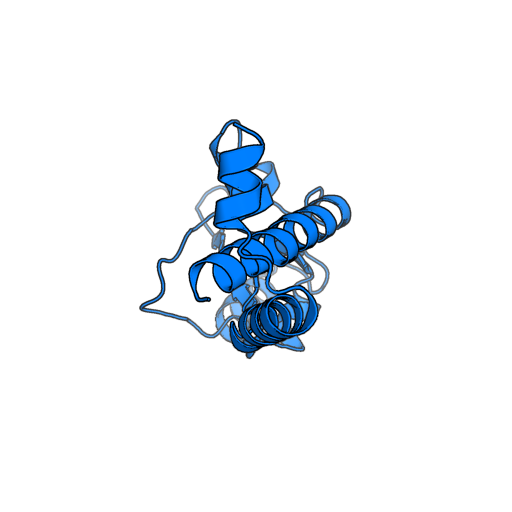2.405 -5.921 6.278 1.00 89.69 88 LEU A O 1
ATOM 702 N N . LEU A 1 89 ? -11.894 -5.499 4.144 1.00 91.56 89 LEU A N 1
ATOM 703 C CA . LEU A 1 89 ? -12.254 -4.082 4.253 1.00 91.56 89 LEU A CA 1
ATOM 704 C C . LEU A 1 89 ? -13.763 -3.886 4.443 1.00 91.56 89 LEU A C 1
ATOM 706 O O . LEU A 1 89 ? -14.173 -2.926 5.095 1.00 91.56 89 LEU A O 1
ATOM 710 N N . GLY A 1 90 ? -14.589 -4.763 3.869 1.00 92.44 90 GLY A N 1
ATOM 711 C CA . GLY A 1 90 ? -16.040 -4.756 4.033 1.00 92.44 90 GLY A CA 1
ATOM 712 C C . GLY A 1 90 ? -16.439 -5.016 5.480 1.00 92.44 90 GLY A C 1
ATOM 713 O O . GLY A 1 90 ? -17.272 -4.291 6.025 1.00 92.44 90 GLY A O 1
ATOM 714 N N . 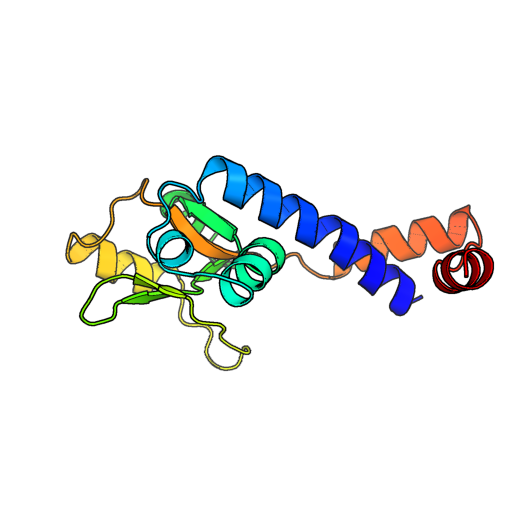GLU A 1 91 ? -15.779 -5.973 6.132 1.00 92.88 91 GLU A N 1
ATOM 715 C CA . GLU A 1 91 ? -15.950 -6.236 7.557 1.00 92.88 91 GLU A CA 1
ATOM 716 C C . GLU A 1 91 ? -15.596 -4.995 8.392 1.00 92.88 91 GLU A C 1
ATOM 718 O O . GLU A 1 91 ? -16.430 -4.511 9.161 1.00 92.88 91 GLU A O 1
ATOM 723 N N . TRP A 1 92 ? -14.418 -4.397 8.185 1.00 93.69 92 TRP A N 1
ATOM 724 C CA . TRP A 1 92 ? -14.000 -3.205 8.936 1.00 93.69 92 TRP A CA 1
ATOM 725 C C . TRP A 1 92 ? -14.901 -1.986 8.697 1.00 93.69 92 TRP A C 1
ATOM 727 O O . TRP A 1 92 ? -15.130 -1.205 9.624 1.00 93.69 92 TRP A O 1
ATOM 737 N N . LEU A 1 93 ? -15.429 -1.817 7.479 1.00 94.06 93 LEU A N 1
ATOM 738 C CA . LEU A 1 93 ? -16.439 -0.798 7.175 1.00 94.06 93 LEU A CA 1
ATOM 739 C C . LEU A 1 93 ? -17.736 -1.062 7.945 1.00 94.06 93 LEU A C 1
ATOM 741 O O . LEU A 1 93 ? -18.280 -0.142 8.551 1.00 94.06 93 LEU A O 1
ATOM 745 N N . SER A 1 94 ? -18.221 -2.307 7.944 1.00 94.06 94 SER A N 1
ATOM 746 C CA . SER A 1 94 ? -19.470 -2.684 8.620 1.00 94.06 94 SER A CA 1
ATOM 747 C C . SER A 1 94 ? -19.399 -2.497 10.140 1.00 94.06 94 SER A C 1
ATOM 749 O O . SER A 1 94 ? -20.382 -2.111 10.766 1.00 94.06 94 SER A O 1
ATOM 751 N N . GLN A 1 95 ? -18.211 -2.690 10.720 1.00 93.75 95 GLN A N 1
ATOM 752 C CA . GLN A 1 95 ? -17.922 -2.476 12.138 1.00 93.75 95 GLN A CA 1
ATOM 753 C C . GLN A 1 95 ? -17.668 -0.997 12.485 1.00 93.75 95 GLN A C 1
ATOM 755 O O . GLN A 1 95 ? -17.410 -0.676 13.644 1.00 93.75 95 GLN A O 1
ATOM 760 N N . GLY A 1 96 ? -17.678 -0.091 11.499 1.00 92.81 96 GLY A N 1
ATOM 761 C CA . GLY A 1 96 ? -17.386 1.331 11.697 1.00 92.81 96 GLY A CA 1
ATOM 762 C C . GLY A 1 96 ? -15.928 1.629 12.070 1.00 92.81 96 GLY A C 1
ATOM 763 O O . GLY A 1 96 ? -15.633 2.710 12.576 1.00 92.81 96 GLY A O 1
ATOM 764 N N . ARG A 1 97 ? -15.005 0.683 11.839 1.00 91.88 97 ARG A N 1
ATOM 765 C CA . ARG A 1 97 ? -13.568 0.835 12.139 1.00 91.88 97 ARG A CA 1
ATOM 766 C C . ARG A 1 97 ? -12.849 1.689 11.104 1.00 91.88 97 ARG A C 1
ATOM 768 O O . ARG A 1 97 ? -11.865 2.348 11.422 1.00 91.88 97 ARG A O 1
ATOM 775 N N . ILE A 1 98 ? -13.339 1.676 9.869 1.00 93.56 98 ILE A N 1
ATOM 776 C CA . ILE A 1 98 ? -12.848 2.516 8.778 1.00 93.56 98 ILE A CA 1
ATOM 777 C C . ILE A 1 98 ? -14.016 3.191 8.059 1.00 93.56 98 ILE A C 1
ATOM 779 O O . ILE A 1 98 ? -15.167 2.785 8.178 1.00 93.56 98 ILE A O 1
ATOM 783 N N . SER A 1 99 ? -13.693 4.208 7.267 1.00 93.81 99 SER A N 1
ATOM 784 C CA . SER A 1 99 ? -14.567 4.821 6.267 1.00 93.81 99 SER A CA 1
ATOM 785 C C . SER A 1 99 ? -14.010 4.563 4.865 1.00 93.81 99 SER A C 1
ATOM 787 O O . SER A 1 99 ? -12.860 4.147 4.710 1.00 93.81 99 SER A O 1
ATOM 789 N N . ILE A 1 100 ? -14.790 4.855 3.823 1.00 92.62 100 ILE A N 1
ATOM 790 C CA . ILE A 1 100 ? -14.366 4.638 2.430 1.00 92.62 100 ILE A CA 1
ATOM 791 C C . ILE A 1 100 ? -13.124 5.467 2.038 1.00 92.62 100 ILE A C 1
ATOM 793 O O . ILE A 1 100 ? -12.360 5.071 1.153 1.00 92.62 100 ILE A O 1
ATOM 797 N N . ASP A 1 101 ? -12.897 6.589 2.726 1.00 94.69 101 ASP A N 1
ATOM 798 C CA . ASP A 1 101 ? -11.759 7.489 2.521 1.00 94.69 101 ASP A CA 1
ATOM 799 C C . ASP A 1 101 ? -10.579 7.204 3.453 1.00 94.69 101 ASP A C 1
ATOM 801 O O . ASP A 1 101 ? -9.497 7.770 3.260 1.00 94.69 101 ASP A O 1
ATOM 805 N N . THR A 1 102 ? -10.758 6.325 4.444 1.00 95.31 102 THR A N 1
ATOM 806 C CA . THR A 1 102 ? -9.694 5.944 5.372 1.00 95.31 102 THR A CA 1
ATOM 807 C C . THR A 1 102 ? -8.561 5.277 4.590 1.00 95.31 102 THR A C 1
ATOM 809 O O . THR A 1 102 ? -8.798 4.285 3.890 1.00 95.31 102 THR A O 1
ATOM 812 N N . PRO A 1 103 ? -7.324 5.802 4.664 1.00 95.81 103 PRO A N 1
ATOM 813 C CA . PRO A 1 103 ? -6.187 5.151 4.043 1.00 95.81 103 PRO A CA 1
ATOM 814 C C . PRO A 1 103 ? -5.828 3.857 4.757 1.00 95.81 103 PRO A C 1
ATOM 816 O O . PRO A 1 103 ? -5.623 3.840 5.968 1.00 95.81 103 PRO A O 1
ATOM 819 N N . VAL A 1 104 ? -5.696 2.801 3.970 1.00 94.50 104 VAL A N 1
ATOM 820 C CA . VAL A 1 104 ? -5.277 1.476 4.406 1.00 94.50 104 VAL A CA 1
ATOM 821 C C . VAL A 1 104 ? -3.911 1.159 3.812 1.00 94.50 104 VAL A C 1
ATOM 823 O O . VAL A 1 104 ? -3.605 1.520 2.671 1.00 94.50 104 VAL A O 1
ATOM 826 N N . LEU A 1 105 ? -3.066 0.522 4.612 1.00 93.69 105 LEU A N 1
ATOM 827 C CA . LEU A 1 105 ? -1.748 0.060 4.221 1.00 93.69 105 LEU A CA 1
ATOM 828 C C . LEU A 1 105 ? -1.891 -1.180 3.339 1.00 93.69 105 LEU A C 1
ATOM 830 O O . LEU A 1 105 ? -2.551 -2.156 3.699 1.00 93.69 105 LEU A O 1
ATOM 834 N N . THR A 1 106 ? -1.274 -1.126 2.167 1.00 91.31 106 THR A N 1
ATOM 835 C CA . THR A 1 106 ? -1.394 -2.149 1.129 1.00 91.31 106 THR A CA 1
ATOM 836 C C . THR A 1 106 ? -0.058 -2.400 0.444 1.00 91.31 106 THR A C 1
ATOM 838 O O . THR A 1 106 ? 0.814 -1.529 0.430 1.00 91.31 106 THR A O 1
ATOM 841 N N . SER A 1 107 ? 0.093 -3.567 -0.174 1.00 87.56 107 SER A N 1
ATOM 842 C CA . SER A 1 107 ? 1.062 -3.772 -1.249 1.00 87.56 107 SER A CA 1
ATOM 843 C C . SER A 1 107 ? 0.373 -3.599 -2.605 1.00 87.56 107 SER A C 1
ATOM 845 O O . SER A 1 107 ? -0.820 -3.879 -2.751 1.00 87.56 107 SER A O 1
ATOM 847 N N . TYR A 1 108 ? 1.114 -3.106 -3.601 1.00 83.12 108 TYR A N 1
ATOM 848 C CA . TYR A 1 108 ? 0.629 -3.006 -4.978 1.00 83.12 108 TYR A CA 1
ATOM 849 C C . TYR A 1 108 ? 1.130 -4.189 -5.795 1.00 83.12 108 TYR A C 1
ATOM 851 O O . TYR A 1 108 ? 2.336 -4.424 -5.866 1.00 83.12 108 TYR A O 1
ATOM 859 N N . HIS A 1 109 ? 0.229 -4.876 -6.484 1.00 75.75 109 HIS A N 1
ATOM 860 C CA . HIS A 1 109 ? 0.600 -5.859 -7.490 1.00 75.75 109 HIS A CA 1
ATOM 861 C C . HIS A 1 109 ? 0.784 -5.143 -8.836 1.00 75.75 109 HIS A C 1
ATOM 863 O O . HIS A 1 109 ? -0.180 -4.942 -9.576 1.00 75.75 109 HIS A O 1
ATOM 869 N N . ILE A 1 110 ? 2.016 -4.743 -9.181 1.00 63.72 110 ILE A N 1
ATOM 870 C CA . ILE A 1 110 ? 2.349 -4.447 -10.586 1.00 63.72 110 ILE A CA 1
ATOM 871 C C . ILE A 1 110 ? 2.749 -5.771 -11.226 1.00 63.72 110 ILE A C 1
ATOM 873 O O . ILE A 1 110 ? 3.671 -6.431 -10.734 1.00 63.72 110 ILE A O 1
ATOM 877 N N . PRO A 1 111 ? 2.123 -6.171 -12.339 1.00 64.25 111 PRO A N 1
ATOM 878 C CA . PRO A 1 111 ? 2.585 -7.343 -13.055 1.00 64.25 111 PRO A CA 1
ATOM 879 C C . PRO A 1 111 ? 4.046 -7.112 -13.468 1.00 64.25 111 PRO A C 1
ATOM 881 O O . PRO A 1 111 ? 4.363 -6.138 -14.156 1.00 64.25 111 PRO A O 1
ATOM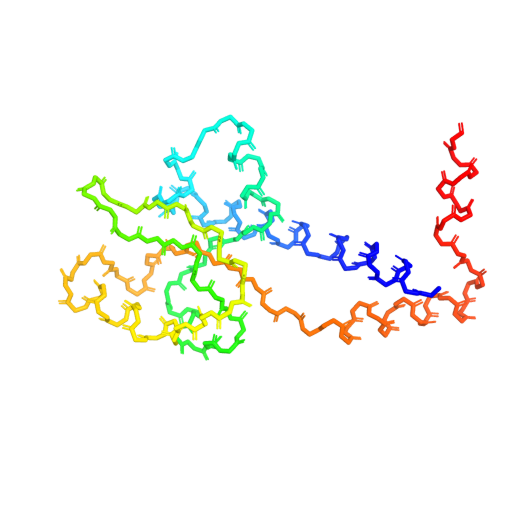 884 N N . LEU A 1 112 ? 4.942 -8.013 -13.044 1.00 66.81 112 LEU A N 1
ATOM 885 C CA . LEU A 1 112 ? 6.385 -7.950 -13.333 1.00 66.81 112 LEU A CA 1
ATOM 886 C C . LEU A 1 112 ? 6.684 -7.867 -14.837 1.00 66.81 112 LEU A C 1
ATOM 888 O O . LEU A 1 112 ? 7.769 -7.449 -15.229 1.00 66.81 112 LEU A O 1
ATOM 892 N N . ILE A 1 113 ? 5.704 -8.183 -15.683 1.00 68.25 113 ILE A N 1
ATOM 893 C CA . ILE A 1 113 ? 5.771 -7.990 -17.128 1.00 68.25 113 ILE A CA 1
ATOM 894 C C . ILE A 1 113 ? 6.143 -6.555 -17.522 1.00 68.25 113 ILE A C 1
ATOM 896 O O . ILE A 1 113 ? 6.901 -6.382 -18.469 1.00 68.25 113 ILE A O 1
ATOM 900 N N . ILE A 1 114 ? 5.694 -5.530 -16.789 1.00 71.25 114 ILE A N 1
ATOM 901 C CA . ILE A 1 114 ? 5.986 -4.123 -17.110 1.00 71.25 114 ILE A CA 1
ATOM 902 C C . ILE A 1 114 ? 7.484 -3.817 -16.935 1.00 71.25 114 ILE A C 1
ATOM 904 O O . ILE A 1 114 ? 8.124 -3.447 -17.923 1.00 71.25 114 ILE A O 1
ATOM 908 N N . PRO A 1 115 ? 8.091 -4.000 -15.744 1.00 70.44 115 PRO A N 1
ATOM 909 C CA . PRO A 1 115 ? 9.523 -3.763 -15.576 1.00 70.44 115 PRO A CA 1
ATOM 910 C C . PRO A 1 115 ? 10.386 -4.720 -16.410 1.00 70.44 115 PRO A C 1
ATOM 912 O O . PRO A 1 115 ? 11.453 -4.323 -16.878 1.00 70.44 115 PRO A O 1
ATOM 915 N N . ILE A 1 116 ? 9.923 -5.951 -16.664 1.00 72.81 116 ILE A N 1
ATOM 916 C CA . ILE A 1 116 ? 10.608 -6.880 -17.572 1.00 72.81 116 ILE A CA 1
ATOM 917 C C . ILE A 1 116 ? 10.642 -6.330 -19.000 1.00 72.81 116 ILE A C 1
ATOM 919 O O . ILE A 1 116 ? 11.716 -6.278 -19.597 1.00 72.81 116 ILE A O 1
ATOM 923 N N . THR A 1 117 ? 9.506 -5.867 -19.522 1.00 76.44 117 THR A N 1
ATOM 924 C CA . THR A 1 117 ? 9.399 -5.331 -20.888 1.00 76.44 117 THR A CA 1
ATOM 925 C C . THR A 1 117 ? 10.223 -4.054 -21.049 1.00 76.44 117 THR A C 1
ATOM 927 O O . THR A 1 117 ? 10.975 -3.931 -22.011 1.00 76.44 117 THR A O 1
ATOM 930 N N . ILE A 1 118 ? 10.169 -3.134 -20.079 1.00 76.38 118 ILE A N 1
ATOM 931 C CA . ILE A 1 118 ? 10.999 -1.917 -20.089 1.00 76.38 118 ILE A CA 1
ATOM 932 C C . ILE A 1 118 ? 12.489 -2.284 -20.044 1.00 76.38 118 ILE A C 1
ATOM 934 O O . ILE A 1 118 ? 13.281 -1.752 -20.821 1.00 76.38 118 ILE A O 1
ATOM 938 N N . GLY A 1 119 ? 12.873 -3.233 -19.185 1.00 71.75 119 GLY A N 1
ATOM 939 C CA . GLY A 1 119 ? 14.253 -3.706 -19.100 1.00 71.75 119 GLY A CA 1
ATOM 940 C C . GLY A 1 119 ? 14.756 -4.364 -20.378 1.00 71.75 119 GLY A C 1
ATOM 941 O O . GLY A 1 119 ? 15.917 -4.171 -20.736 1.00 71.75 119 GLY A O 1
ATOM 942 N N . LEU A 1 120 ? 13.890 -5.089 -21.088 1.00 73.62 120 LEU A N 1
ATOM 943 C CA . LEU A 1 120 ? 14.208 -5.660 -22.393 1.00 73.62 120 LEU A CA 1
ATOM 944 C C . LEU A 1 120 ? 14.428 -4.562 -23.443 1.00 73.62 120 LEU A C 1
ATOM 946 O O . LEU A 1 120 ? 15.431 -4.604 -24.147 1.00 73.62 120 LEU A O 1
ATOM 950 N N . ILE A 1 121 ? 13.544 -3.561 -23.515 1.00 77.75 121 ILE A N 1
ATOM 951 C CA . ILE A 1 121 ? 13.670 -2.445 -24.468 1.00 77.75 121 ILE A CA 1
ATOM 952 C C . ILE A 1 121 ? 14.975 -1.678 -24.235 1.00 77.75 121 ILE A C 1
ATOM 954 O O . ILE A 1 121 ? 15.725 -1.450 -25.179 1.00 77.75 121 ILE A O 1
ATOM 958 N N . ILE A 1 122 ? 15.285 -1.329 -22.983 1.00 71.81 122 ILE A N 1
ATOM 959 C CA . ILE A 1 122 ? 16.523 -0.609 -22.643 1.00 71.81 122 ILE A CA 1
ATOM 960 C C . ILE A 1 122 ? 17.754 -1.437 -23.018 1.00 71.81 122 ILE A C 1
ATOM 962 O O . ILE A 1 122 ? 18.708 -0.902 -23.579 1.00 71.81 122 ILE A O 1
ATOM 966 N N . TYR A 1 123 ? 17.728 -2.744 -22.749 1.00 69.81 123 TYR A N 1
ATOM 967 C CA . TYR A 1 123 ? 18.824 -3.633 -23.121 1.00 69.81 123 TYR A CA 1
ATOM 968 C C . TYR A 1 123 ? 19.023 -3.708 -24.642 1.00 69.81 123 TYR A C 1
ATOM 970 O O . TYR A 1 123 ? 20.159 -3.636 -25.099 1.00 69.81 123 TYR A O 1
ATOM 978 N N . ILE A 1 124 ? 17.942 -3.815 -25.422 1.00 75.12 124 ILE A N 1
ATOM 979 C CA . ILE A 1 124 ? 18.012 -3.866 -26.891 1.00 75.12 124 ILE A CA 1
ATOM 980 C C . ILE A 1 124 ? 18.534 -2.545 -27.464 1.00 75.12 124 ILE A C 1
ATOM 982 O O . ILE A 1 124 ? 19.376 -2.561 -28.352 1.00 75.12 124 ILE A O 1
ATOM 986 N N . VAL A 1 125 ? 18.044 -1.406 -26.966 1.00 75.56 125 VAL A N 1
ATOM 987 C CA . VAL A 1 125 ? 18.369 -0.084 -27.527 1.00 75.56 125 VAL A CA 1
ATOM 988 C C . VAL A 1 125 ? 19.767 0.373 -27.134 1.00 75.56 125 VAL A C 1
ATOM 990 O O . VAL A 1 125 ? 20.490 0.928 -27.955 1.00 75.56 125 VAL A O 1
ATOM 993 N N . ALA A 1 126 ? 20.146 0.179 -25.874 1.00 69.38 126 ALA A N 1
ATOM 994 C CA . ALA A 1 126 ? 21.377 0.749 -25.350 1.00 69.38 126 ALA A CA 1
ATOM 995 C C . ALA A 1 126 ? 22.530 -0.260 -25.282 1.00 69.38 126 ALA A C 1
ATOM 997 O O . ALA A 1 126 ? 23.662 0.141 -25.037 1.00 69.38 126 ALA A O 1
ATOM 998 N N . HIS A 1 127 ? 22.260 -1.566 -25.419 1.00 67.19 127 HIS A N 1
ATOM 999 C CA . HIS A 1 127 ? 23.195 -2.653 -25.084 1.00 67.19 127 HIS A CA 1
ATOM 1000 C C . HIS A 1 127 ? 23.809 -2.539 -23.675 1.00 67.19 127 HIS A C 1
ATOM 1002 O O . HIS A 1 127 ? 24.786 -3.209 -23.339 1.00 67.19 127 HIS A O 1
ATOM 1008 N N . ILE A 1 128 ? 23.209 -1.713 -22.815 1.00 64.12 128 ILE A N 1
ATOM 1009 C CA . ILE A 1 128 ? 23.670 -1.448 -21.462 1.00 64.12 128 ILE A CA 1
ATOM 1010 C C . ILE A 1 128 ? 23.138 -2.542 -20.547 1.00 64.12 128 ILE A C 1
ATOM 1012 O O . ILE A 1 128 ? 21.934 -2.802 -20.455 1.00 64.12 128 ILE A O 1
ATOM 1016 N N . ASN A 1 129 ? 24.052 -3.151 -19.803 1.00 63.81 129 ASN A N 1
ATOM 1017 C CA . ASN A 1 129 ? 23.714 -3.967 -18.655 1.00 63.81 129 ASN A CA 1
ATOM 1018 C C . ASN A 1 129 ? 23.900 -3.096 -17.404 1.00 63.81 129 ASN A C 1
ATOM 1020 O O . ASN A 1 129 ? 25.004 -2.610 -17.159 1.00 63.81 129 ASN A O 1
ATOM 1024 N N . PHE A 1 130 ? 22.839 -2.865 -16.620 1.00 63.28 130 PHE A N 1
ATOM 1025 C CA . PHE A 1 130 ? 22.905 -1.965 -15.455 1.00 63.28 130 PHE A CA 1
ATOM 1026 C C . PHE A 1 130 ? 23.959 -2.416 -14.439 1.00 63.28 130 PHE A C 1
ATOM 1028 O O . PHE A 1 130 ? 24.575 -1.578 -13.793 1.00 63.28 130 PHE A O 1
ATOM 1035 N N . VAL A 1 131 ? 24.225 -3.723 -14.359 1.00 60.59 131 VAL A N 1
ATOM 1036 C CA . VAL A 1 131 ? 25.314 -4.298 -13.554 1.00 60.59 131 VAL A CA 1
ATOM 1037 C C . VAL A 1 131 ? 26.681 -3.747 -13.967 1.00 60.59 131 VAL A C 1
ATOM 1039 O O . VAL A 1 131 ? 27.496 -3.443 -13.106 1.00 60.59 131 VAL A O 1
ATOM 1042 N N . THR A 1 132 ? 26.934 -3.569 -15.264 1.00 60.84 132 THR A N 1
ATOM 1043 C CA . THR A 1 132 ? 28.212 -3.051 -15.772 1.00 60.84 132 THR A CA 1
ATOM 1044 C C . THR A 1 132 ? 28.386 -1.571 -15.445 1.00 60.84 132 THR A C 1
ATOM 1046 O O . THR A 1 132 ? 29.486 -1.160 -15.101 1.00 60.84 132 THR A O 1
ATOM 1049 N N . ILE A 1 133 ? 27.306 -0.781 -15.484 1.00 62.88 133 ILE A N 1
ATOM 1050 C CA . ILE A 1 133 ? 27.336 0.619 -15.031 1.00 62.88 133 ILE A CA 1
ATOM 1051 C C . ILE A 1 133 ? 27.568 0.690 -13.521 1.00 62.88 133 ILE A C 1
ATOM 1053 O O . ILE A 1 133 ? 28.419 1.452 -13.081 1.00 62.88 133 ILE A O 1
ATOM 1057 N N . LEU A 1 134 ? 26.852 -0.125 -12.739 1.00 59.03 134 LEU A N 1
ATOM 1058 C CA . LEU A 1 134 ? 26.965 -0.134 -11.280 1.00 59.03 134 LEU A CA 1
ATOM 1059 C C . LEU A 1 134 ? 28.381 -0.522 -10.820 1.00 59.03 134 LEU A C 1
ATOM 1061 O O . LEU A 1 134 ? 28.911 0.087 -9.897 1.00 59.03 134 LEU A O 1
ATOM 1065 N N . LEU A 1 135 ? 28.996 -1.504 -11.490 1.00 56.44 135 LEU A N 1
ATOM 1066 C CA . LEU A 1 135 ? 30.379 -1.931 -11.249 1.00 56.44 135 LEU A CA 1
ATOM 1067 C C . LEU A 1 135 ? 31.419 -0.923 -11.750 1.00 56.44 135 LEU A C 1
ATOM 1069 O O . LEU A 1 135 ? 32.503 -0.874 -11.195 1.00 56.44 135 LEU A O 1
ATOM 1073 N N . ALA A 1 136 ? 31.118 -0.138 -12.788 1.00 58.59 136 ALA A N 1
ATOM 1074 C CA . ALA A 1 136 ? 32.019 0.907 -13.281 1.00 58.59 136 ALA A CA 1
ATOM 1075 C C . ALA A 1 136 ? 31.975 2.191 -12.431 1.00 58.59 136 ALA A C 1
ATOM 1077 O O . ALA A 1 136 ? 32.873 3.022 -12.529 1.00 58.59 136 ALA A O 1
ATOM 1078 N N . SER A 1 137 ? 30.919 2.374 -11.631 1.00 56.81 137 SER A N 1
ATOM 1079 C CA . SER A 1 137 ? 30.756 3.498 -10.698 1.00 56.81 137 SER A CA 1
ATOM 1080 C C . SER A 1 137 ? 31.264 3.221 -9.276 1.00 56.81 137 SER A C 1
ATOM 1082 O O . SER A 1 137 ? 31.089 4.069 -8.401 1.00 56.81 137 SER A O 1
ATOM 1084 N N . LEU A 1 138 ? 31.827 2.032 -9.047 1.00 50.50 138 LEU A N 1
ATOM 1085 C CA . LEU A 1 138 ? 32.368 1.541 -7.777 1.00 50.50 138 LEU A CA 1
ATOM 1086 C C . LEU A 1 138 ? 33.894 1.473 -7.868 1.00 50.50 138 LEU A C 1
ATOM 1088 O O . LEU A 1 138 ? 34.542 1.846 -6.867 1.00 50.50 138 LEU A O 1
#

Radius of gyration: 17.42 Å; chains: 1; bounding box: 52×30×48 Å